Protein AF-A0A5Q4EA52-F1 (afdb_monomer)

Secondary structure (DSSP, 8-state):
---------------------------------------S-------HHHHHH--S-HHHHHHHHHHHT-SSHHHHHHHHS-GGGS-SS----PPPPPHHHHHHHHHHHHTTS--------TT-------HHHIIIIIT-HHHHS----SSGGGTHHHHHHHH-

Mean predicted aligned error: 14.37 Å

Foldseek 3Di:
DDDDDDDDDDDDDDDDDDDDDDDDDDDDDDDDDDDDDDDDDDPQPAAVVVVVVDDDDPVNQCVVCVVVVHPDPCRVCVVPPDPVPDDPDDDPDPGDDHPVVVVVVVVVVVVVDDDDQDPPDPPDDDDDDPVCCCVPAVVDCVHPVDDDPPPCVVPVVVVVVVVD

Radius of gyration: 31.53 Å; Cα contacts (8 Å, |Δi|>4): 37; chains: 1; bounding box: 82×82×54 Å

Nearest PDB structures (foldseek):
  1wyv-assembly2_E  TM=8.728E-01  e=4.530E-05  Thermus thermophilus HB8

Solvent-accessible surface area (backbone atoms only — not comparable to full-atom values): 11688 Å² total; per-residue (Å²): 136,83,86,90,87,84,88,84,88,83,86,89,88,87,84,92,85,89,87,88,83,90,90,92,82,89,81,91,83,92,79,80,85,83,86,88,79,94,75,75,83,74,79,77,81,68,30,69,49,55,68,74,69,44,82,71,50,74,67,53,48,51,52,53,30,55,76,72,73,36,94,43,70,68,52,49,48,60,75,69,51,65,76,92,78,52,78,94,61,80,83,96,65,79,82,70,58,40,68,68,57,47,52,52,52,51,50,63,56,56,67,71,61,81,90,70,93,73,81,84,52,92,91,57,76,87,76,84,78,55,66,71,51,47,57,67,40,75,70,24,64,95,61,70,72,69,72,82,68,84,55,55,91,88,28,49,73,62,53,52,64,73,71,108

Structure (mmCIF, N/CA/C/O backbone):
data_AF-A0A5Q4EA52-F1
#
_entry.id   AF-A0A5Q4EA52-F1
#
loop_
_atom_site.group_PDB
_atom_site.id
_atom_site.type_symbol
_atom_site.label_atom_id
_atom_site.label_alt_id
_atom_site.label_comp_id
_atom_site.label_asym_id
_atom_site.label_entity_id
_atom_site.label_seq_id
_atom_site.pdbx_PDB_ins_code
_atom_site.Cartn_x
_atom_site.Cartn_y
_atom_site.Cartn_z
_atom_site.occupancy
_atom_site.B_iso_or_equiv
_atom_site.auth_seq_id
_atom_site.auth_comp_id
_atom_site.auth_asym_id
_atom_site.auth_atom_id
_atom_site.pdbx_PDB_model_num
ATOM 1 N N . MET A 1 1 ? 57.477 19.652 1.630 1.00 38.38 1 MET A N 1
ATOM 2 C CA . MET A 1 1 ? 58.087 20.042 0.342 1.00 38.38 1 MET A CA 1
ATOM 3 C C . MET A 1 1 ? 56.947 20.558 -0.533 1.00 38.38 1 MET A C 1
ATOM 5 O O . MET A 1 1 ? 56.176 19.756 -1.025 1.00 38.38 1 MET A O 1
ATOM 9 N N . THR A 1 2 ? 56.559 21.820 -0.324 1.00 34.38 2 THR A N 1
ATOM 10 C CA . THR A 1 2 ? 56.837 22.952 -1.242 1.00 34.38 2 THR A CA 1
ATOM 11 C C . THR A 1 2 ? 55.755 22.992 -2.342 1.00 34.38 2 THR A C 1
ATOM 13 O O . THR A 1 2 ? 55.831 22.184 -3.251 1.00 34.38 2 THR A O 1
ATOM 16 N N . GLN A 1 3 ? 54.612 23.678 -2.177 1.00 40.62 3 GLN A N 1
ATOM 17 C CA . GLN A 1 3 ? 54.348 25.138 -2.117 1.00 40.62 3 GLN A CA 1
ATOM 18 C C . GLN A 1 3 ? 53.912 25.721 -3.489 1.00 40.62 3 GLN A C 1
ATOM 20 O O . GLN A 1 3 ? 54.451 25.299 -4.507 1.00 40.62 3 GLN A O 1
ATOM 25 N N . LEU A 1 4 ? 53.049 26.761 -3.422 1.00 33.56 4 LEU A N 1
ATOM 26 C CA . LEU A 1 4 ? 52.839 27.890 -4.370 1.00 33.56 4 LEU A CA 1
ATOM 27 C C . LEU A 1 4 ? 51.801 27.679 -5.501 1.00 33.56 4 LEU A C 1
ATOM 29 O O . LEU A 1 4 ? 51.901 26.701 -6.226 1.00 33.56 4 LEU A O 1
ATOM 33 N N . PHE A 1 5 ? 50.786 28.525 -5.769 1.00 37.38 5 PHE A N 1
ATOM 34 C CA . PHE A 1 5 ? 50.496 29.975 -5.570 1.00 37.38 5 PHE A CA 1
ATOM 35 C C . PHE A 1 5 ? 49.018 30.251 -6.042 1.00 37.38 5 PHE A C 1
ATOM 37 O O . PHE A 1 5 ? 48.452 29.347 -6.658 1.00 37.38 5 PHE A O 1
ATOM 44 N N . PRO A 1 6 ? 48.436 31.480 -6.028 1.00 44.31 6 PRO A N 1
ATOM 45 C CA . PRO A 1 6 ? 48.260 32.497 -4.973 1.00 44.31 6 PRO A CA 1
ATOM 46 C C . PRO A 1 6 ? 46.802 33.038 -4.855 1.00 44.31 6 PRO A C 1
ATOM 48 O O . PRO A 1 6 ? 45.959 32.839 -5.727 1.00 44.31 6 PRO A O 1
ATOM 51 N N . GLU A 1 7 ? 46.542 33.822 -3.803 1.00 33.59 7 GLU A N 1
ATOM 52 C CA . GLU A 1 7 ? 45.455 34.811 -3.745 1.00 33.59 7 GLU A CA 1
ATOM 53 C C . GLU A 1 7 ? 45.818 36.108 -4.494 1.00 33.59 7 GLU A C 1
ATOM 55 O O . GLU A 1 7 ? 46.970 36.540 -4.459 1.00 33.59 7 GLU A O 1
ATOM 60 N N . THR A 1 8 ? 44.821 36.803 -5.054 1.00 32.69 8 THR A N 1
ATOM 61 C CA . THR A 1 8 ? 44.874 38.262 -5.258 1.00 32.69 8 THR A CA 1
ATOM 62 C C . THR A 1 8 ? 43.561 38.906 -4.830 1.00 32.69 8 THR A C 1
ATOM 64 O O . THR A 1 8 ? 42.531 38.738 -5.480 1.00 32.69 8 THR A O 1
ATOM 67 N N . SER A 1 9 ? 43.640 39.674 -3.744 1.00 28.45 9 SER A N 1
ATOM 68 C CA . SER A 1 9 ? 42.676 40.702 -3.356 1.00 28.45 9 SER A CA 1
ATOM 69 C C . SER A 1 9 ? 43.019 42.019 -4.058 1.00 28.45 9 SER A C 1
ATOM 71 O O . SER A 1 9 ? 44.191 42.389 -4.143 1.00 28.45 9 SER A O 1
ATOM 73 N N . THR A 1 10 ? 42.018 42.768 -4.523 1.00 30.00 10 THR A N 1
ATOM 74 C CA . THR A 1 10 ? 42.123 44.231 -4.654 1.00 30.00 10 THR A CA 1
ATOM 75 C C . THR A 1 10 ? 40.742 44.862 -4.503 1.00 30.00 10 THR A C 1
ATOM 77 O O . THR A 1 10 ? 39.770 44.444 -5.128 1.00 30.00 10 THR A O 1
ATOM 80 N N . GLU A 1 11 ? 40.682 45.829 -3.594 1.00 28.08 11 GLU A N 1
ATOM 81 C CA . GLU A 1 11 ? 39.517 46.562 -3.110 1.00 28.08 11 GLU A CA 1
ATOM 82 C C . GLU A 1 11 ? 39.008 47.650 -4.079 1.00 28.08 11 GLU A C 1
ATOM 84 O O . GLU A 1 11 ? 39.722 48.106 -4.968 1.00 28.08 11 GLU A O 1
ATOM 89 N N . THR A 1 12 ? 37.831 48.184 -3.719 1.00 27.47 12 THR A N 1
ATOM 90 C CA . THR A 1 12 ? 37.394 49.592 -3.861 1.00 27.47 12 THR A CA 1
ATOM 91 C C . THR A 1 12 ? 36.454 49.928 -5.023 1.00 27.47 12 THR A C 1
ATOM 93 O O . THR A 1 12 ? 36.882 50.180 -6.141 1.00 27.47 12 THR A O 1
ATOM 96 N N . SER A 1 13 ? 35.163 50.102 -4.700 1.00 27.69 13 SER A N 1
ATOM 97 C CA . SER A 1 13 ? 34.483 51.407 -4.832 1.00 27.69 13 SER A CA 1
ATOM 98 C C . SER A 1 13 ? 33.088 51.375 -4.182 1.00 27.69 13 SER A C 1
ATOM 100 O O . SER A 1 13 ? 32.183 50.686 -4.649 1.00 27.69 13 SER A O 1
ATOM 102 N N . GLN A 1 14 ? 32.924 52.131 -3.092 1.00 29.38 14 GLN A N 1
ATOM 103 C CA . GLN A 1 14 ? 31.643 52.476 -2.466 1.00 29.38 14 GLN A CA 1
ATOM 104 C C . GLN A 1 14 ? 31.234 53.912 -2.852 1.00 29.38 14 GLN A C 1
ATOM 106 O O . GLN A 1 14 ? 32.061 54.822 -2.837 1.00 29.38 14 GLN A O 1
ATOM 111 N N . ARG A 1 15 ? 29.932 54.129 -3.077 1.00 27.03 15 ARG A N 1
ATOM 112 C CA . ARG A 1 15 ? 29.165 55.369 -2.804 1.00 27.03 15 ARG A CA 1
ATOM 113 C C . ARG A 1 15 ? 27.746 54.906 -2.430 1.00 27.03 15 ARG A C 1
ATOM 115 O O . ARG A 1 15 ? 27.099 54.284 -3.259 1.00 27.03 15 ARG A O 1
ATOM 122 N N . ALA A 1 16 ? 27.328 54.891 -1.163 1.0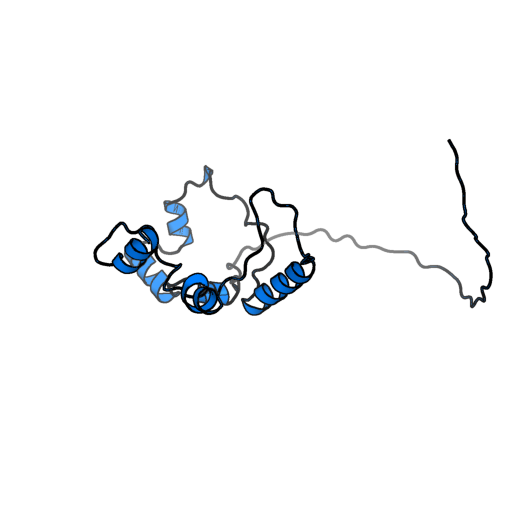0 28.47 16 ALA A N 1
ATOM 123 C CA . ALA A 1 16 ? 26.940 55.994 -0.272 1.00 28.47 16 ALA A CA 1
ATOM 124 C C . ALA A 1 16 ? 25.596 56.661 -0.637 1.00 28.47 16 ALA A C 1
ATOM 126 O O . ALA A 1 16 ? 25.539 57.492 -1.539 1.00 28.47 16 ALA A O 1
ATOM 127 N N . SER A 1 17 ? 24.555 56.367 0.154 1.00 27.83 17 SER A N 1
ATOM 128 C CA . SER A 1 17 ? 23.514 57.330 0.538 1.00 27.83 17 SER A CA 1
ATOM 129 C C . SER A 1 17 ? 22.935 56.972 1.915 1.00 27.83 17 SER A C 1
ATOM 131 O O . SER A 1 17 ? 22.433 55.873 2.135 1.00 27.83 17 SER A O 1
ATOM 133 N N . THR A 1 18 ? 23.093 57.940 2.809 1.00 27.28 18 THR A N 1
ATOM 134 C CA . THR A 1 18 ? 22.788 58.090 4.239 1.00 27.28 18 THR A CA 1
ATOM 135 C C . THR A 1 18 ? 21.291 58.063 4.595 1.00 27.28 18 THR A C 1
ATOM 137 O O . THR A 1 18 ? 20.481 58.336 3.716 1.00 27.28 18 THR A O 1
ATOM 140 N N . VAL A 1 19 ? 20.975 57.806 5.882 1.00 30.62 19 VAL A N 1
ATOM 141 C CA . VAL A 1 19 ? 19.982 58.442 6.815 1.00 30.62 19 VAL A CA 1
ATOM 142 C C . VAL A 1 19 ? 19.570 57.357 7.838 1.00 30.62 19 VAL A C 1
ATOM 144 O O . VAL A 1 19 ? 18.945 56.379 7.452 1.00 30.62 19 VAL A O 1
ATOM 147 N N . ASP A 1 20 ? 20.140 57.254 9.042 1.00 25.75 20 ASP A N 1
ATOM 148 C CA . ASP A 1 20 ? 20.081 58.066 10.283 1.00 25.75 20 ASP A CA 1
ATOM 149 C C . ASP A 1 20 ? 18.882 57.793 11.236 1.00 25.75 20 ASP A C 1
ATOM 151 O O . ASP A 1 20 ? 17.732 57.714 10.819 1.00 25.75 20 ASP A O 1
ATOM 155 N N . SER A 1 21 ? 19.264 57.657 12.517 1.00 25.00 21 SER A N 1
ATOM 156 C CA . SER A 1 21 ? 18.598 57.925 13.810 1.00 25.00 21 SER A CA 1
ATOM 157 C C . SER A 1 21 ? 17.299 57.225 14.284 1.00 25.00 21 SER A C 1
ATOM 159 O O . SER A 1 21 ? 16.175 57.617 14.010 1.00 25.00 21 SER A O 1
ATOM 161 N N . SER A 1 22 ? 17.504 56.241 15.175 1.00 23.55 22 SER A N 1
ATOM 162 C CA . SER A 1 22 ? 17.110 56.194 16.608 1.00 23.55 22 SER A CA 1
ATOM 163 C C . SER A 1 22 ? 15.735 56.679 17.135 1.00 23.55 22 SER A C 1
ATOM 165 O O . SER A 1 22 ? 15.394 57.852 17.020 1.00 23.55 22 SER A O 1
ATOM 167 N N . THR A 1 23 ? 15.185 55.832 18.033 1.00 24.47 23 THR A N 1
ATOM 168 C CA . THR A 1 23 ? 14.421 56.110 19.289 1.00 24.47 23 THR A CA 1
ATOM 169 C C . THR A 1 23 ? 12.895 55.927 19.240 1.00 24.47 23 THR A C 1
ATOM 171 O O . THR A 1 23 ? 12.214 56.738 18.636 1.00 24.47 23 THR A O 1
ATOM 174 N N . ASP A 1 24 ? 12.352 54.930 19.964 1.00 26.58 24 ASP A N 1
ATOM 175 C CA . ASP A 1 24 ? 11.461 55.169 21.121 1.00 26.58 24 ASP A CA 1
ATOM 176 C C . ASP A 1 24 ? 11.278 53.907 21.999 1.00 26.58 24 ASP A C 1
ATOM 178 O O . ASP A 1 24 ? 11.435 52.770 21.552 1.00 26.58 24 ASP A O 1
ATOM 182 N N . LYS A 1 25 ? 11.009 54.137 23.283 1.00 27.05 25 LYS A N 1
ATOM 183 C CA . LYS A 1 25 ? 11.001 53.226 24.435 1.00 27.05 25 LYS A CA 1
ATOM 184 C C . LYS A 1 25 ? 9.592 53.236 25.056 1.00 27.05 25 LYS A C 1
ATOM 186 O O . LYS A 1 25 ? 8.946 54.275 25.039 1.00 27.05 25 LYS A O 1
ATOM 191 N N . SER A 1 26 ? 9.234 52.174 25.796 1.00 24.48 26 SER A N 1
ATOM 192 C CA . SER A 1 26 ? 8.090 52.088 26.753 1.00 24.48 26 SER A CA 1
ATOM 193 C C . SER A 1 26 ? 6.746 51.684 26.095 1.00 24.48 26 SER A C 1
ATOM 195 O O . SER A 1 26 ? 6.475 52.083 24.979 1.00 24.48 26 SER A O 1
ATOM 197 N N . THR A 1 27 ? 5.823 50.888 26.656 1.00 25.16 27 THR A N 1
ATOM 198 C CA . THR A 1 27 ? 5.555 50.434 28.034 1.00 25.16 27 THR A CA 1
ATOM 199 C C . THR A 1 27 ? 4.474 49.328 28.000 1.00 25.16 27 THR A C 1
ATOM 201 O O . THR A 1 27 ? 3.556 49.411 27.197 1.00 25.16 27 THR A O 1
ATOM 204 N N . ASP A 1 28 ? 4.596 48.352 28.908 1.00 24.05 28 ASP A N 1
ATOM 205 C CA . ASP A 1 28 ? 3.548 47.703 29.729 1.00 24.05 28 ASP A CA 1
ATOM 206 C C . ASP A 1 28 ? 2.252 47.127 29.098 1.00 24.05 28 ASP A C 1
ATOM 208 O O . ASP A 1 28 ? 1.369 47.872 28.686 1.00 24.05 28 ASP A O 1
ATOM 212 N N . LYS A 1 29 ? 2.061 45.795 29.188 1.00 27.81 29 LYS A N 1
ATOM 213 C CA . LYS A 1 29 ? 1.057 45.210 30.107 1.00 27.81 29 LYS A CA 1
ATOM 214 C C . LYS A 1 29 ? 1.139 43.687 30.208 1.00 27.81 29 LYS A C 1
ATOM 216 O O . LYS A 1 29 ? 0.893 42.951 29.256 1.00 27.81 29 LYS A O 1
ATOM 221 N N . SER A 1 30 ? 1.407 43.227 31.420 1.00 28.28 30 SER A N 1
ATOM 222 C CA . SER A 1 30 ? 1.086 41.891 31.906 1.00 28.28 30 SER A CA 1
ATOM 223 C C . SER A 1 30 ? -0.434 41.702 31.996 1.00 28.28 30 SER A C 1
ATOM 225 O O . SER A 1 30 ? -1.119 42.503 32.628 1.00 28.28 30 SER A O 1
ATOM 227 N N . ILE A 1 31 ? -0.967 40.614 31.429 1.00 29.95 31 ILE A N 1
ATOM 228 C CA . ILE A 1 31 ? -2.222 40.008 31.899 1.00 29.95 31 ILE A CA 1
ATOM 229 C C . ILE A 1 31 ? -2.045 38.488 31.894 1.00 29.95 31 ILE A C 1
ATOM 231 O O . ILE A 1 31 ? -1.900 37.851 30.854 1.00 29.95 31 ILE A O 1
ATOM 235 N N . SER A 1 32 ? -2.020 37.941 33.106 1.00 26.14 32 SER A N 1
ATOM 236 C CA . SER A 1 32 ? -2.062 36.516 33.414 1.00 26.14 32 SER A CA 1
ATOM 237 C C . SER A 1 32 ? -3.466 35.950 33.151 1.00 26.14 32 SER A C 1
ATOM 239 O O . SER A 1 32 ? -4.457 36.669 33.276 1.00 26.14 32 SER A O 1
ATOM 241 N N . ALA A 1 33 ? -3.536 34.661 32.809 1.00 36.84 33 ALA A N 1
ATOM 242 C CA . ALA A 1 33 ? -4.759 33.883 32.575 1.00 36.84 33 ALA A CA 1
ATOM 243 C C . ALA A 1 33 ? -5.727 33.894 33.783 1.00 36.84 33 ALA A C 1
ATOM 245 O O . ALA A 1 33 ? -5.304 34.202 34.902 1.00 36.84 33 ALA A O 1
ATOM 246 N N . PRO A 1 34 ? -7.005 33.489 33.610 1.00 37.69 34 PRO A N 1
ATOM 247 C CA . PRO A 1 34 ? -7.314 32.087 33.941 1.00 37.69 34 PRO A CA 1
ATOM 248 C C . PRO A 1 34 ? -8.501 31.439 33.181 1.00 37.69 34 PRO A C 1
ATOM 250 O O . PRO A 1 34 ? -9.509 32.072 32.902 1.00 37.69 34 PRO A O 1
ATOM 253 N N . GLY A 1 35 ? -8.420 30.114 33.002 1.00 26.83 35 GLY A N 1
ATOM 254 C CA . GLY A 1 35 ? -9.478 29.191 33.444 1.00 26.83 35 GLY A CA 1
ATOM 255 C C . GLY A 1 35 ? -10.707 28.902 32.560 1.00 26.83 35 GLY A C 1
ATOM 256 O O . GLY A 1 35 ? -11.604 29.720 32.427 1.00 26.83 35 GLY A O 1
ATOM 257 N N . ALA A 1 36 ? -10.812 27.614 32.198 1.00 30.34 36 ALA A N 1
ATOM 258 C CA . ALA A 1 36 ? -12.029 26.802 32.035 1.00 30.34 36 ALA A CA 1
ATOM 259 C C . ALA A 1 36 ? -12.923 27.002 30.792 1.00 30.34 36 ALA A C 1
ATOM 261 O O . ALA A 1 36 ? -13.717 27.934 30.711 1.00 30.34 36 ALA A O 1
ATOM 262 N N . LYS A 1 37 ? -12.956 25.974 29.931 1.00 28.83 37 LYS A N 1
ATOM 263 C CA . LYS A 1 37 ? -14.049 24.976 29.865 1.00 28.83 37 LYS A CA 1
ATOM 264 C C . LYS A 1 37 ? -13.745 23.953 28.766 1.00 28.83 37 LYS A C 1
ATOM 266 O O . LYS A 1 37 ? -13.602 24.312 27.606 1.00 28.83 37 LYS A O 1
ATOM 271 N N . GLY A 1 38 ? -13.652 22.679 29.145 1.00 40.25 38 GLY A N 1
ATOM 272 C CA . GLY A 1 38 ? -13.753 21.591 28.180 1.00 40.25 38 GLY A CA 1
ATOM 273 C C . GLY A 1 38 ? -15.184 21.513 27.667 1.00 40.25 38 GLY A C 1
ATOM 274 O O . GLY A 1 38 ? -16.104 21.530 28.478 1.00 40.25 38 GLY A O 1
ATOM 275 N N . THR A 1 39 ? -15.355 21.434 26.350 1.00 27.75 39 THR A N 1
ATOM 276 C CA . THR A 1 39 ? -16.581 20.964 25.696 1.00 27.75 39 THR A CA 1
ATOM 277 C C . THR A 1 39 ? -16.317 20.758 24.210 1.00 27.75 39 THR A C 1
ATOM 279 O O . THR A 1 39 ? -15.750 21.638 23.575 1.00 27.75 39 THR A O 1
ATOM 282 N N . ALA A 1 40 ? -16.822 19.625 23.713 1.00 29.92 40 ALA A N 1
ATOM 283 C CA . ALA A 1 40 ? -16.860 19.158 22.330 1.00 29.92 40 ALA A CA 1
ATOM 284 C C . ALA A 1 40 ? -15.485 18.891 21.705 1.00 29.92 40 ALA A C 1
ATOM 286 O O . ALA A 1 40 ? -14.708 19.803 21.457 1.00 29.92 40 ALA A O 1
ATOM 287 N N . ALA A 1 41 ? -15.214 17.608 21.444 1.00 37.62 41 ALA A N 1
ATOM 288 C CA . ALA A 1 41 ? -14.150 17.174 20.556 1.00 37.62 41 ALA A CA 1
ATOM 289 C C . ALA A 1 41 ? -14.171 18.053 19.299 1.00 37.62 41 ALA A C 1
ATOM 291 O O . ALA A 1 41 ? -15.152 18.031 18.551 1.00 37.62 41 ALA A O 1
ATOM 292 N N . GLU A 1 42 ? -13.128 18.866 19.110 1.00 32.16 42 GLU A N 1
ATOM 293 C CA . GLU A 1 42 ? -12.868 19.513 17.830 1.00 32.16 42 GLU A CA 1
ATOM 294 C C . GLU A 1 42 ? -12.946 18.414 16.781 1.00 32.16 42 GLU A C 1
ATOM 296 O O . GLU A 1 42 ? -12.233 17.412 16.871 1.00 32.16 42 GLU A O 1
ATOM 301 N N . ALA A 1 43 ? -13.879 18.558 15.840 1.00 41.59 43 ALA A N 1
ATOM 302 C CA . ALA A 1 43 ? -13.971 17.670 14.702 1.00 41.59 43 ALA A CA 1
ATOM 303 C C . ALA A 1 43 ? -12.636 17.776 13.964 1.00 41.59 43 ALA A C 1
ATOM 305 O O . ALA A 1 43 ? -12.419 18.720 13.208 1.00 41.59 43 ALA A O 1
ATOM 306 N N . GLN A 1 44 ? -11.717 16.854 14.252 1.00 51.19 44 GLN A N 1
ATOM 307 C CA . GLN A 1 44 ? -10.454 16.742 13.546 1.00 51.19 44 GLN A CA 1
ATOM 308 C C . GLN A 1 44 ? -10.808 16.538 12.07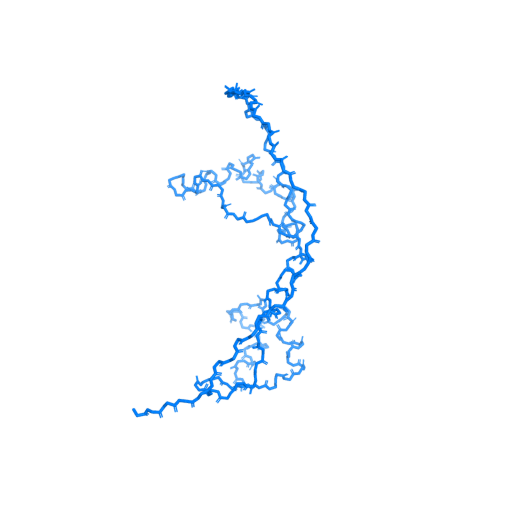9 1.00 51.19 44 GLN A C 1
ATOM 310 O O . GLN A 1 44 ? -11.293 15.479 11.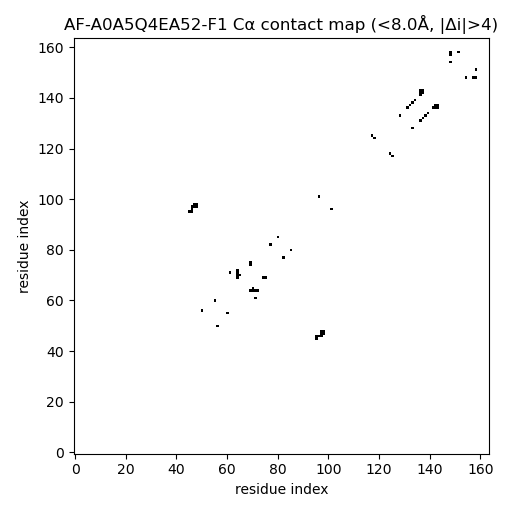677 1.00 51.19 44 GLN A O 1
ATOM 315 N N . SER A 1 45 ? -10.647 17.596 11.288 1.00 61.25 45 SER A N 1
ATOM 316 C CA . SER A 1 45 ? -10.812 17.535 9.847 1.00 61.25 45 SER A CA 1
ATOM 317 C C . SER A 1 45 ? -9.621 16.765 9.303 1.00 61.25 45 SER A C 1
ATOM 319 O O . SER A 1 45 ? -8.553 17.319 9.059 1.00 61.25 45 SER A O 1
ATOM 321 N N . PHE A 1 46 ? -9.783 15.452 9.199 1.00 68.56 46 PHE A N 1
ATOM 322 C CA . PHE A 1 46 ? -8.772 14.595 8.611 1.00 68.56 46 PHE A CA 1
ATOM 323 C C . PHE A 1 46 ? -8.593 14.926 7.129 1.00 68.56 46 PHE A C 1
ATOM 325 O O . PHE A 1 46 ? -9.548 15.283 6.435 1.00 68.56 46 PHE A O 1
ATOM 332 N N . SER A 1 47 ? -7.365 14.748 6.636 1.00 81.31 47 SER A N 1
ATOM 333 C CA . SER A 1 47 ? -7.085 14.778 5.201 1.00 81.31 47 SER A CA 1
ATOM 334 C C . SER A 1 47 ? -8.068 13.865 4.449 1.00 81.31 47 SER A C 1
ATOM 336 O O . SER A 1 47 ? -8.350 12.759 4.930 1.00 81.31 47 SER A O 1
ATOM 338 N N . PRO A 1 48 ? -8.550 14.257 3.252 1.00 84.44 48 PRO A N 1
ATOM 339 C CA . PRO A 1 48 ? -9.422 13.424 2.420 1.00 84.44 48 PRO A CA 1
ATOM 340 C C . PRO A 1 48 ? -8.877 12.011 2.155 1.00 84.44 48 PRO A C 1
ATOM 342 O O . PRO A 1 48 ? -9.652 11.091 1.893 1.00 84.44 48 PRO A O 1
ATOM 345 N N . PHE A 1 49 ? -7.557 11.815 2.269 1.00 92.12 49 PHE A N 1
ATOM 346 C CA . PHE A 1 49 ? 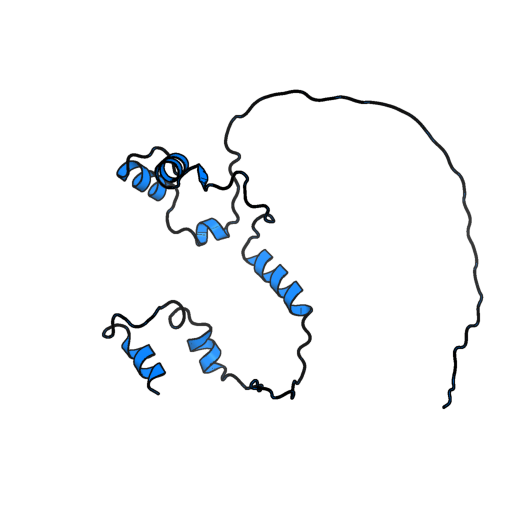-6.921 10.500 2.189 1.00 92.12 49 PHE A CA 1
ATOM 347 C C . PHE A 1 49 ? -7.460 9.515 3.237 1.00 92.12 49 PHE A C 1
ATOM 349 O O . PHE A 1 49 ? -7.678 8.347 2.922 1.00 92.12 49 PHE A O 1
ATOM 356 N N . VAL A 1 50 ? -7.732 9.971 4.466 1.00 92.81 50 VAL A N 1
ATOM 357 C CA . VAL A 1 50 ? -8.222 9.106 5.555 1.00 92.81 50 VAL A CA 1
ATOM 358 C C . VAL A 1 50 ? -9.555 8.464 5.178 1.00 92.81 50 VAL A C 1
ATOM 360 O O . VAL A 1 50 ? -9.731 7.267 5.381 1.00 92.81 50 VAL A O 1
ATOM 363 N N . ALA A 1 51 ? -10.450 9.220 4.540 1.00 89.81 51 ALA A N 1
ATOM 364 C CA . ALA A 1 51 ? -11.737 8.709 4.072 1.00 89.81 51 ALA A CA 1
ATOM 365 C C . ALA A 1 51 ? -11.613 7.710 2.905 1.00 89.81 51 ALA A C 1
ATOM 367 O O . ALA A 1 51 ? -12.509 6.898 2.705 1.00 89.81 51 ALA A O 1
ATOM 368 N N . ARG A 1 52 ? -10.523 7.754 2.124 1.00 92.19 52 ARG A N 1
ATOM 369 C CA . ARG A 1 52 ? -10.244 6.771 1.057 1.00 92.19 52 ARG A CA 1
ATOM 370 C C . ARG A 1 52 ? -9.513 5.535 1.568 1.00 92.19 52 ARG A C 1
ATOM 372 O O . ARG A 1 52 ? -9.611 4.475 0.956 1.00 92.19 52 ARG A O 1
ATOM 379 N N . HIS A 1 53 ? -8.750 5.690 2.645 1.00 94.88 53 HIS A N 1
ATOM 380 C CA . HIS A 1 53 ? -7.973 4.620 3.252 1.00 94.88 53 HIS A CA 1
ATOM 381 C C . HIS A 1 53 ? -8.811 3.760 4.208 1.00 94.88 53 HIS A C 1
ATOM 383 O O . HIS A 1 53 ? -8.680 2.537 4.209 1.00 94.88 53 HIS A O 1
ATOM 389 N N . LEU A 1 54 ? -9.675 4.383 5.013 1.00 94.44 54 LEU A N 1
ATOM 390 C CA . LEU A 1 54 ? -10.583 3.677 5.912 1.00 94.44 54 LEU A CA 1
ATOM 391 C C . LEU A 1 54 ? -11.810 3.191 5.137 1.00 94.44 54 LEU A C 1
ATOM 393 O O . LEU A 1 54 ? -12.548 3.986 4.570 1.00 94.44 54 LEU A O 1
ATOM 397 N N . GLY A 1 55 ? -12.028 1.875 5.131 1.00 93.69 55 GLY A N 1
ATOM 398 C CA . GLY A 1 55 ? -13.174 1.260 4.457 1.00 93.69 55 GLY A CA 1
ATOM 399 C C . GLY A 1 55 ? -14.532 1.579 5.103 1.00 93.69 55 GLY A C 1
ATOM 400 O O . GLY A 1 55 ? -15.449 1.956 4.377 1.00 93.69 55 GLY A O 1
ATOM 401 N N . PRO A 1 56 ? -14.697 1.427 6.433 1.00 95.31 56 PRO A N 1
ATOM 402 C CA . PRO A 1 56 ? -15.977 1.685 7.091 1.00 95.31 56 PRO A CA 1
ATOM 403 C C . PRO A 1 56 ? -16.350 3.168 7.106 1.00 95.31 56 PRO A C 1
ATOM 405 O O . PRO A 1 56 ? -15.579 4.008 7.579 1.00 95.31 56 PRO A O 1
ATOM 408 N N . ALA A 1 57 ? -17.571 3.484 6.675 1.00 92.56 57 ALA A N 1
ATOM 409 C CA . ALA A 1 57 ? -18.137 4.814 6.844 1.00 92.56 57 ALA A CA 1
ATOM 410 C C . ALA A 1 57 ? -18.637 5.030 8.286 1.00 92.56 57 ALA A C 1
ATOM 412 O O . ALA A 1 57 ? -18.677 4.116 9.117 1.00 92.56 57 ALA A O 1
ATOM 413 N N . ALA A 1 58 ? -19.080 6.252 8.592 1.00 92.50 58 ALA A N 1
ATOM 414 C CA . ALA A 1 58 ? -19.626 6.587 9.910 1.00 92.50 58 ALA A CA 1
ATOM 415 C C . ALA A 1 58 ? -20.841 5.715 10.288 1.00 92.50 58 ALA A C 1
ATOM 417 O O . ALA A 1 58 ? -20.952 5.273 11.430 1.00 92.50 58 ALA A O 1
ATOM 418 N N . ALA A 1 59 ? -21.722 5.420 9.324 1.00 95.38 59 ALA A N 1
ATOM 419 C CA . ALA A 1 59 ? -22.885 4.558 9.539 1.00 95.38 59 ALA A CA 1
ATOM 420 C C . ALA A 1 59 ? -22.484 3.099 9.817 1.00 95.38 59 ALA A C 1
ATOM 422 O O . ALA A 1 59 ? -23.014 2.492 10.747 1.00 95.38 59 ALA A O 1
ATOM 423 N N . ASP A 1 60 ? -21.509 2.564 9.074 1.00 97.00 60 ASP A N 1
ATOM 424 C CA . ASP A 1 60 ? -20.986 1.210 9.295 1.00 97.00 60 ASP A CA 1
ATOM 425 C C . ASP A 1 60 ? -20.335 1.108 10.674 1.00 97.00 60 ASP A C 1
ATOM 427 O O . ASP A 1 60 ? -20.570 0.160 11.419 1.00 97.00 60 ASP A O 1
ATOM 431 N N . THR A 1 61 ? -19.556 2.127 11.046 1.00 96.50 61 THR A N 1
ATOM 432 C CA . THR A 1 61 ? -18.902 2.211 12.356 1.00 96.50 61 THR A CA 1
ATOM 433 C C . THR A 1 61 ? -19.931 2.207 13.484 1.00 96.50 61 THR A C 1
ATOM 435 O O . THR A 1 61 ? -19.787 1.442 14.435 1.00 96.50 61 THR A O 1
ATOM 438 N N . ALA A 1 62 ? -21.004 2.994 13.363 1.00 96.81 62 ALA A N 1
ATOM 439 C CA . ALA A 1 62 ? -22.090 3.011 14.342 1.00 96.81 62 ALA A CA 1
ATOM 440 C C . ALA A 1 62 ? -22.809 1.653 14.440 1.00 96.81 62 ALA A C 1
ATOM 442 O O . ALA A 1 62 ? -23.079 1.181 15.545 1.00 96.81 62 ALA A O 1
ATOM 443 N N . ALA A 1 63 ? -23.074 0.996 13.306 1.00 97.88 63 ALA A N 1
ATOM 444 C CA . ALA A 1 63 ? -23.699 -0.326 13.280 1.00 97.88 63 ALA A CA 1
ATOM 445 C C . ALA A 1 63 ? -22.811 -1.404 13.930 1.00 97.88 63 ALA A C 1
ATOM 447 O O . ALA A 1 63 ? -23.298 -2.209 14.725 1.00 97.88 63 ALA A O 1
ATOM 448 N N . MET A 1 64 ? -21.505 -1.394 13.643 1.00 97.94 64 MET A N 1
ATOM 449 C CA . MET A 1 64 ? -20.538 -2.313 14.253 1.00 97.94 64 MET A CA 1
ATOM 450 C C . MET A 1 64 ? -20.402 -2.082 15.763 1.00 97.94 64 MET A C 1
ATOM 452 O O . MET A 1 64 ? -20.392 -3.045 16.527 1.00 97.94 64 MET A O 1
ATOM 456 N N . LEU A 1 65 ? -20.349 -0.824 16.213 1.00 98.19 65 LEU A N 1
ATOM 457 C CA . LEU A 1 65 ? -20.302 -0.486 17.640 1.00 98.19 65 LEU A CA 1
ATOM 458 C C . LEU A 1 65 ? -21.558 -0.960 18.378 1.00 98.19 65 LEU A C 1
ATOM 460 O O . LEU A 1 65 ? -21.443 -1.576 19.437 1.00 98.19 65 LEU A O 1
ATOM 464 N N . ALA A 1 66 ? -22.739 -0.758 17.786 1.00 97.62 66 ALA A N 1
ATOM 465 C CA . ALA A 1 66 ? -23.997 -1.244 18.344 1.00 97.62 66 ALA A CA 1
ATOM 466 C C . ALA A 1 66 ? -24.026 -2.778 18.454 1.00 97.62 66 ALA A C 1
ATOM 468 O O . ALA A 1 66 ? -24.456 -3.306 19.478 1.00 97.62 66 ALA A O 1
ATOM 469 N N . ALA A 1 67 ? -23.518 -3.494 17.444 1.00 98.12 67 ALA A N 1
ATOM 470 C CA . ALA A 1 67 ? -23.411 -4.955 17.476 1.00 98.12 67 ALA A CA 1
ATOM 471 C C . ALA A 1 67 ? -22.464 -5.462 18.579 1.00 98.12 67 ALA A C 1
ATOM 473 O O . ALA A 1 67 ? -22.689 -6.532 19.141 1.00 98.12 67 ALA A O 1
ATOM 474 N N . LEU A 1 68 ? -21.424 -4.689 18.903 1.00 97.62 68 LEU A N 1
ATOM 475 C CA . LEU A 1 68 ? -20.473 -4.988 19.976 1.00 97.62 68 LEU A CA 1
ATOM 476 C C . LEU A 1 68 ? -20.918 -4.464 21.356 1.00 97.62 68 LEU A C 1
ATOM 478 O O . LEU A 1 68 ? -20.293 -4.802 22.357 1.00 97.62 68 LEU A O 1
ATOM 482 N N . GLY A 1 69 ? -21.983 -3.657 21.427 1.00 97.50 69 GLY A N 1
ATOM 483 C CA . GLY A 1 69 ? -22.495 -3.078 22.672 1.00 97.50 69 GLY A CA 1
ATOM 484 C C . GLY A 1 69 ? -21.712 -1.868 23.199 1.00 97.50 69 GLY A C 1
ATOM 485 O O . GLY A 1 69 ? -21.797 -1.573 24.391 1.00 97.50 69 GLY A O 1
ATOM 486 N N . TYR A 1 70 ? -20.965 -1.162 22.345 1.00 97.44 70 TYR A N 1
ATOM 487 C CA . TYR A 1 70 ? -20.226 0.054 22.713 1.00 97.44 70 TYR A CA 1
ATOM 488 C C . TYR A 1 70 ? -20.903 1.312 22.161 1.00 97.44 70 TYR A C 1
ATOM 490 O O . TYR A 1 70 ? -21.461 1.297 21.066 1.00 97.44 70 TYR A O 1
ATOM 498 N N . ALA A 1 71 ? -20.835 2.419 22.907 1.00 95.56 71 ALA A N 1
ATOM 499 C CA . ALA A 1 71 ? -21.421 3.694 22.489 1.00 95.56 71 ALA A CA 1
ATOM 500 C C . ALA A 1 71 ? -20.482 4.520 21.590 1.00 95.56 71 ALA A C 1
ATOM 502 O O . ALA A 1 71 ? -20.949 5.354 20.815 1.00 95.56 71 ALA A O 1
ATOM 503 N N . SER A 1 72 ? -19.168 4.286 21.668 1.00 96.62 72 SER A N 1
ATOM 504 C CA . SER A 1 72 ? -18.159 5.010 20.892 1.00 96.62 72 SER A CA 1
ATOM 505 C C . SER A 1 72 ? -16.901 4.173 20.627 1.00 96.62 72 SER A C 1
ATOM 507 O O . SER A 1 72 ? -16.655 3.152 21.275 1.00 96.62 72 SER A O 1
ATOM 509 N N . LEU A 1 73 ? -16.069 4.635 19.685 1.00 95.75 73 LEU A N 1
ATOM 510 C CA . LEU A 1 73 ? -14.731 4.073 19.471 1.00 95.75 73 LEU A CA 1
ATOM 511 C C . LEU A 1 73 ? -13.837 4.241 20.709 1.00 95.75 73 LEU A C 1
ATOM 513 O O . LEU A 1 73 ? -13.069 3.333 21.023 1.00 95.75 73 LEU A O 1
ATOM 517 N N . ASP A 1 74 ? -13.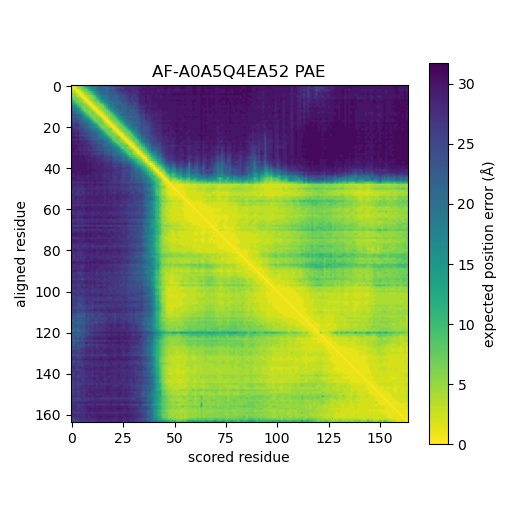969 5.353 21.436 1.00 95.12 74 ASP A N 1
ATOM 518 C CA . ASP A 1 74 ? -13.203 5.604 22.660 1.00 95.12 74 ASP A CA 1
ATOM 519 C C . ASP A 1 74 ? -13.542 4.593 23.761 1.00 95.12 74 ASP A C 1
ATOM 521 O O . ASP A 1 74 ? -12.638 4.135 24.469 1.00 95.12 74 ASP A O 1
ATOM 525 N N . ASP A 1 75 ? -14.811 4.184 23.874 1.00 96.31 75 ASP A N 1
ATOM 526 C CA . ASP A 1 75 ? -15.242 3.144 24.817 1.00 96.31 75 ASP A CA 1
ATOM 527 C C . ASP A 1 75 ? -14.653 1.776 24.449 1.00 96.31 75 ASP A C 1
ATOM 529 O O . ASP A 1 75 ? -14.132 1.066 25.316 1.00 96.31 75 ASP A O 1
ATOM 533 N N . LEU A 1 76 ? -14.668 1.424 23.158 1.00 97.25 76 LEU A N 1
ATOM 534 C CA . LEU A 1 76 ? -14.098 0.171 22.650 1.00 97.25 76 LEU A CA 1
ATOM 535 C C . LEU A 1 76 ? -12.580 0.105 22.879 1.00 97.25 76 LEU A C 1
ATOM 537 O O . LEU A 1 76 ? -12.064 -0.885 23.411 1.00 97.25 76 LEU A O 1
ATOM 541 N N . ILE A 1 77 ? -11.852 1.171 22.528 1.00 96.69 77 ILE A N 1
ATOM 542 C CA . ILE A 1 77 ? -10.414 1.294 22.817 1.00 96.69 77 ILE A CA 1
ATOM 543 C C . ILE A 1 77 ? -10.194 1.211 24.328 1.00 96.69 77 ILE A C 1
ATOM 545 O O . ILE A 1 77 ? -9.237 0.573 24.785 1.00 96.69 77 ILE A O 1
ATOM 549 N N . SER A 1 78 ? -11.104 1.810 25.104 1.00 95.25 78 SER A N 1
ATOM 550 C CA . SER A 1 78 ? -10.999 1.848 26.551 1.00 95.25 78 SER A CA 1
ATOM 551 C C . SER A 1 78 ? -11.098 0.489 27.225 1.00 95.25 78 SER A C 1
ATOM 553 O O . SER A 1 78 ? -10.351 0.235 28.173 1.00 95.25 78 SER A O 1
ATOM 555 N N . ALA A 1 79 ? -11.947 -0.383 26.693 1.00 96.75 79 ALA A N 1
ATOM 556 C CA . ALA A 1 79 ? -12.085 -1.762 27.138 1.00 96.75 79 ALA A CA 1
ATOM 557 C C . ALA A 1 79 ? -10.961 -2.691 26.632 1.00 96.75 79 ALA A C 1
ATOM 559 O O . ALA A 1 79 ? -10.692 -3.708 27.266 1.00 96.75 79 ALA A O 1
ATOM 560 N N . THR A 1 80 ? -10.298 -2.357 25.517 1.00 97.25 80 THR A N 1
ATOM 561 C CA . THR A 1 80 ? -9.361 -3.270 24.830 1.00 97.25 80 THR A CA 1
ATOM 562 C C . THR A 1 80 ? -7.898 -3.064 25.228 1.00 97.25 80 THR A C 1
ATOM 564 O O . THR A 1 80 ? -7.172 -4.029 25.466 1.00 97.25 80 THR A O 1
ATOM 567 N N . VAL A 1 81 ? -7.427 -1.814 25.287 1.00 96.56 81 VAL A N 1
ATOM 568 C CA . VAL A 1 81 ? -5.997 -1.510 25.480 1.00 96.56 81 VAL A CA 1
ATOM 569 C C . VAL A 1 81 ? -5.746 -1.075 26.924 1.00 96.56 81 VAL A C 1
ATOM 571 O O . VAL A 1 81 ? -6.294 -0.054 27.321 1.00 96.56 81 VAL A O 1
ATOM 574 N N . PRO A 1 82 ? -4.899 -1.734 27.731 1.00 96.00 82 PRO A N 1
ATOM 575 C CA . PRO A 1 82 ? -4.642 -1.300 29.106 1.00 96.00 82 PRO A CA 1
ATOM 576 C C . PRO A 1 82 ? -4.151 0.152 29.193 1.00 96.00 82 PRO A C 1
ATOM 578 O O . PRO A 1 82 ? -3.243 0.560 28.470 1.00 96.00 82 PRO A O 1
ATOM 581 N N . THR A 1 83 ? -4.723 0.944 30.104 1.00 94.50 83 THR A N 1
ATOM 582 C CA . THR A 1 83 ? -4.385 2.372 30.268 1.00 94.50 83 THR A CA 1
ATOM 583 C C . THR A 1 83 ? -2.918 2.606 30.624 1.00 94.50 83 THR A C 1
ATOM 585 O O . THR A 1 83 ? -2.363 3.638 30.256 1.00 94.50 83 THR A O 1
ATOM 588 N N . SER A 1 84 ? -2.267 1.640 31.280 1.00 96.25 84 SER A N 1
ATOM 589 C CA . SER A 1 84 ? -0.856 1.706 31.677 1.00 96.25 84 SER A CA 1
ATOM 590 C C . SER A 1 84 ? 0.121 1.820 30.504 1.00 96.25 84 SER A C 1
ATOM 592 O O . SER A 1 84 ? 1.216 2.348 30.693 1.00 96.25 84 SER A O 1
ATOM 594 N N . ILE A 1 85 ? -0.267 1.356 29.312 1.00 96.56 85 ILE A N 1
ATOM 595 C CA . ILE A 1 85 ? 0.575 1.368 28.106 1.00 96.56 85 ILE A CA 1
ATOM 596 C C . ILE A 1 85 ? 0.074 2.335 27.027 1.00 96.56 85 ILE A C 1
ATOM 598 O O . ILE A 1 85 ? 0.672 2.416 25.955 1.00 96.56 85 ILE A O 1
ATOM 602 N N . ARG A 1 86 ? -1.015 3.075 27.277 1.00 95.00 86 ARG A N 1
ATOM 603 C CA . ARG A 1 86 ? -1.521 4.060 26.313 1.00 95.00 86 ARG A CA 1
ATOM 604 C C . ARG A 1 86 ? -0.621 5.286 26.262 1.00 95.00 86 ARG A C 1
ATOM 606 O O . ARG A 1 86 ? -0.050 5.715 27.267 1.00 95.00 86 ARG A O 1
ATOM 613 N N . LEU A 1 87 ? -0.553 5.891 25.081 1.00 95.50 87 LEU A N 1
ATOM 614 C CA . LEU A 1 87 ? 0.082 7.189 24.912 1.00 95.50 87 LEU A CA 1
ATOM 615 C C . LEU A 1 87 ? -0.641 8.233 25.772 1.00 95.50 87 LEU A C 1
ATOM 617 O O . LEU A 1 87 ? -1.862 8.353 25.735 1.00 95.50 87 LEU A O 1
ATOM 621 N N . LYS A 1 88 ? 0.134 8.990 26.555 1.00 93.56 88 LYS A N 1
ATOM 622 C CA . LYS A 1 88 ? -0.383 10.055 27.434 1.00 93.56 88 LYS A CA 1
ATOM 623 C C . LYS A 1 88 ? -0.668 11.357 26.688 1.00 93.56 88 LYS A C 1
ATOM 625 O O . LYS A 1 88 ? -1.317 12.243 27.231 1.00 93.56 88 LYS A O 1
ATOM 630 N N . GLN A 1 89 ? -0.124 11.490 25.485 1.00 94.81 89 GLN A N 1
ATOM 631 C CA . GLN A 1 89 ? -0.263 12.649 24.618 1.00 94.81 89 GLN A CA 1
ATOM 632 C C . GLN A 1 89 ? -0.441 12.164 23.175 1.00 94.81 89 GLN A C 1
ATOM 634 O O . GLN A 1 89 ? 0.055 11.080 22.847 1.00 94.81 89 GLN A O 1
ATOM 639 N N . PRO A 1 90 ? -1.127 12.937 22.317 1.00 93.25 90 PRO A N 1
ATOM 640 C CA . PRO A 1 90 ? -1.194 12.653 20.889 1.00 93.25 90 PRO A CA 1
ATOM 641 C C . PRO A 1 90 ? 0.199 12.564 20.253 1.00 93.25 90 PRO A C 1
ATOM 643 O O . PRO A 1 90 ? 1.176 13.104 20.776 1.00 93.25 90 PRO A O 1
ATOM 646 N N . LEU A 1 91 ? 0.288 11.897 19.102 1.00 94.94 91 LEU A N 1
ATOM 647 C CA . LEU A 1 91 ? 1.524 11.862 18.325 1.00 94.94 91 LEU A CA 1
ATOM 648 C C . LEU A 1 91 ? 1.901 13.282 17.882 1.00 94.94 91 LEU A C 1
ATOM 650 O O . LEU A 1 91 ? 1.081 13.998 17.314 1.00 94.94 91 LEU A O 1
ATOM 654 N N . ASN A 1 92 ? 3.155 13.670 18.117 1.00 94.81 92 ASN A N 1
ATOM 655 C CA . ASN A 1 92 ? 3.698 14.941 17.644 1.00 94.81 92 ASN A CA 1
ATOM 656 C C . ASN A 1 92 ? 4.121 14.812 16.174 1.00 94.81 92 ASN A C 1
ATOM 658 O O . ASN A 1 92 ? 5.295 14.589 15.873 1.00 94.81 92 ASN A O 1
ATOM 662 N N . LEU A 1 93 ? 3.142 14.874 15.273 1.00 93.50 93 LEU A N 1
ATOM 663 C CA . LEU A 1 93 ? 3.331 14.789 13.827 1.00 93.50 93 LEU A CA 1
ATOM 664 C C . LEU A 1 93 ? 2.833 16.075 13.151 1.00 93.50 93 LEU A C 1
ATOM 666 O O . LEU A 1 93 ? 1.936 16.728 13.688 1.00 93.50 93 LEU A O 1
ATOM 670 N N . PRO A 1 94 ? 3.382 16.438 11.976 1.00 91.44 94 PRO A N 1
ATOM 671 C CA . PRO A 1 94 ? 2.801 17.483 11.143 1.00 91.44 94 PRO A CA 1
ATOM 672 C C . PRO A 1 94 ? 1.348 17.166 10.782 1.00 91.44 94 PRO A C 1
ATOM 674 O O . PRO A 1 94 ? 0.932 16.005 10.783 1.00 91.44 94 PRO A O 1
ATOM 677 N N . GLU A 1 95 ? 0.593 18.200 10.425 1.00 90.75 95 GLU A N 1
ATOM 678 C CA . GLU A 1 95 ? -0.761 18.028 9.911 1.00 90.75 95 GLU A CA 1
ATOM 679 C C . GLU A 1 95 ? -0.769 17.120 8.671 1.00 90.75 95 GLU A C 1
ATOM 681 O O . GLU A 1 95 ? 0.137 17.159 7.832 1.00 90.75 95 GLU A O 1
ATOM 686 N N . GLY A 1 96 ? -1.793 16.271 8.572 1.00 90.62 96 GLY A N 1
ATOM 687 C CA . GLY A 1 96 ? -1.939 15.349 7.455 1.00 90.62 96 GLY A CA 1
ATOM 688 C C . GLY A 1 96 ? -2.163 16.098 6.144 1.00 90.62 96 GLY A C 1
ATOM 689 O O . GLY A 1 96 ? -3.130 16.839 6.007 1.00 90.62 96 GLY A O 1
ATOM 690 N N . LEU A 1 97 ? -1.298 15.858 5.161 1.00 92.94 97 LEU A N 1
ATOM 691 C CA . LEU A 1 97 ? -1.451 16.402 3.813 1.00 92.94 97 LEU A CA 1
ATOM 692 C C . LEU A 1 97 ? -2.534 15.651 3.028 1.00 92.94 97 LEU A C 1
ATOM 694 O O . LEU A 1 97 ? -2.805 14.472 3.277 1.00 92.94 97 LEU A O 1
ATOM 698 N N . ASP A 1 98 ? -3.129 16.312 2.037 1.00 92.81 98 ASP A N 1
ATOM 699 C CA . ASP A 1 98 ? -3.868 15.611 0.985 1.00 92.81 98 ASP A CA 1
ATOM 700 C C . ASP A 1 98 ? -2.916 14.829 0.054 1.00 92.81 98 ASP A C 1
ATOM 702 O O . ASP A 1 98 ? -1.692 14.998 0.081 1.00 92.81 98 ASP A O 1
ATOM 706 N N . GLU A 1 99 ? -3.474 13.936 -0.768 1.00 94.00 99 GLU A N 1
ATOM 707 C CA . GLU A 1 99 ? -2.687 13.068 -1.656 1.00 94.00 99 GLU A CA 1
ATOM 708 C C . GLU A 1 99 ? -1.809 13.856 -2.642 1.00 94.00 99 GLU A C 1
ATOM 710 O O . GLU A 1 99 ? -0.658 13.487 -2.891 1.00 94.00 99 GLU A O 1
ATOM 715 N N . ALA A 1 100 ? -2.334 14.945 -3.210 1.00 95.06 100 ALA A N 1
ATOM 716 C CA . ALA A 1 100 ? -1.634 15.722 -4.226 1.00 95.06 100 ALA A CA 1
ATOM 717 C C . ALA A 1 100 ? -0.472 16.516 -3.612 1.00 95.06 100 ALA A C 1
ATOM 719 O O . ALA A 1 100 ? 0.635 16.524 -4.162 1.00 95.06 100 ALA A O 1
ATOM 720 N N . ALA A 1 101 ? -0.705 17.127 -2.451 1.00 94.88 101 ALA A N 1
ATOM 721 C CA . ALA A 1 101 ? 0.287 17.848 -1.672 1.00 94.88 101 ALA A CA 1
ATOM 722 C C . ALA A 1 101 ? 1.405 16.915 -1.187 1.00 94.88 101 ALA A C 1
ATOM 724 O O . ALA A 1 101 ? 2.581 17.259 -1.321 1.00 94.88 101 ALA A O 1
ATOM 725 N N . ALA A 1 102 ? 1.066 15.711 -0.711 1.00 95.75 102 ALA A N 1
ATOM 726 C CA . ALA A 1 102 ? 2.054 14.715 -0.299 1.00 95.75 102 ALA A CA 1
ATOM 727 C C . ALA A 1 102 ? 2.976 14.304 -1.463 1.00 95.75 102 ALA A C 1
ATOM 729 O O . ALA A 1 102 ? 4.201 14.287 -1.318 1.00 95.75 102 ALA A O 1
ATOM 730 N N . ILE A 1 103 ? 2.412 14.042 -2.650 1.00 97.62 103 ILE A N 1
ATOM 731 C CA . ILE A 1 103 ? 3.197 13.723 -3.854 1.00 97.62 103 ILE A CA 1
ATOM 732 C C . ILE A 1 103 ? 4.083 14.907 -4.265 1.00 97.62 103 ILE A C 1
ATOM 734 O O . ILE A 1 103 ? 5.245 14.706 -4.624 1.00 97.62 103 ILE A O 1
ATOM 738 N N . ALA A 1 104 ? 3.560 16.136 -4.233 1.00 97.94 104 ALA A N 1
ATOM 739 C CA . ALA A 1 104 ? 4.321 17.331 -4.593 1.00 97.94 104 ALA A CA 1
ATOM 740 C C . ALA A 1 104 ? 5.509 17.558 -3.645 1.00 97.94 104 ALA A C 1
ATOM 742 O O . ALA A 1 104 ? 6.632 17.783 -4.104 1.00 97.94 104 ALA A O 1
ATOM 743 N N . GLN A 1 105 ? 5.283 17.424 -2.336 1.00 97.44 105 GLN A N 1
ATOM 744 C CA . GLN A 1 105 ? 6.334 17.532 -1.329 1.00 97.44 105 GLN A CA 1
ATOM 745 C C . GLN A 1 105 ? 7.400 16.446 -1.519 1.00 97.44 105 GLN A C 1
ATOM 747 O O . GLN A 1 105 ? 8.596 16.748 -1.530 1.00 97.44 105 GLN A O 1
ATOM 752 N N . LEU A 1 106 ? 6.985 15.194 -1.739 1.00 98.12 106 LEU A N 1
ATOM 753 C CA . LEU A 1 106 ? 7.919 14.092 -1.955 1.00 98.12 106 LEU A CA 1
ATOM 754 C C . LEU A 1 106 ? 8.750 14.286 -3.232 1.00 98.12 106 LEU A C 1
ATOM 756 O O . LEU A 1 106 ? 9.948 14.011 -3.228 1.00 98.12 106 LEU A O 1
ATOM 760 N N . LYS A 1 107 ? 8.153 14.820 -4.306 1.00 98.31 107 LYS A N 1
ATOM 761 C CA . LYS A 1 107 ? 8.881 15.181 -5.535 1.00 98.31 107 LYS A CA 1
ATOM 762 C C . LYS A 1 107 ? 9.932 16.265 -5.291 1.00 98.31 107 LYS A C 1
ATOM 764 O O . LYS A 1 107 ? 11.038 16.143 -5.812 1.00 98.31 107 LYS A O 1
ATOM 769 N N . ALA A 1 108 ? 9.617 17.285 -4.491 1.00 98.38 108 ALA A N 1
ATOM 770 C CA . ALA A 1 108 ? 10.559 18.353 -4.144 1.00 98.38 108 ALA A CA 1
ATOM 771 C C . ALA A 1 108 ? 11.740 17.853 -3.288 1.00 98.38 108 ALA A C 1
ATOM 773 O O . ALA A 1 108 ? 12.865 18.339 -3.413 1.00 98.38 108 ALA A O 1
ATOM 774 N N . LEU A 1 109 ? 11.508 16.858 -2.429 1.00 98.31 109 LEU A N 1
ATOM 775 C CA . LEU A 1 109 ? 12.585 16.178 -1.707 1.00 98.31 109 LEU A CA 1
ATOM 776 C C . LEU A 1 109 ? 13.421 15.314 -2.657 1.00 98.31 109 LEU A C 1
ATOM 778 O O . LEU A 1 109 ? 14.644 15.433 -2.688 1.00 98.31 109 LEU A O 1
ATOM 782 N N . ALA A 1 110 ? 12.770 14.497 -3.488 1.00 98.19 110 ALA A N 1
ATOM 783 C CA . ALA A 1 110 ? 13.444 13.614 -4.434 1.00 98.19 110 ALA A CA 1
ATOM 784 C C . ALA A 1 110 ? 14.311 14.372 -5.456 1.00 98.19 110 ALA A C 1
ATOM 786 O O . ALA A 1 110 ? 15.350 13.853 -5.861 1.00 98.19 110 ALA A O 1
ATOM 787 N N . SER A 1 111 ? 13.943 15.602 -5.840 1.00 98.12 111 SER A N 1
ATOM 788 C CA . SER A 1 111 ? 14.730 16.426 -6.773 1.00 98.12 111 SER A CA 1
ATOM 789 C C . SER A 1 111 ? 16.081 16.891 -6.224 1.00 98.12 111 SER A C 1
ATOM 791 O O . SER A 1 111 ? 16.904 17.388 -6.987 1.00 98.12 111 SER A O 1
ATOM 793 N N . GLN A 1 112 ? 16.323 16.747 -4.920 1.00 98.44 112 GLN A N 1
ATOM 794 C CA . GLN A 1 112 ? 17.623 17.052 -4.313 1.00 98.44 112 GLN A CA 1
ATOM 795 C C . GLN A 1 112 ? 18.640 15.920 -4.533 1.00 98.44 112 GLN A C 1
ATOM 797 O O . GLN A 1 112 ? 19.844 16.134 -4.386 1.00 98.44 112 GLN A O 1
ATOM 802 N N . ASN A 1 113 ? 18.179 14.723 -4.916 1.00 98.44 113 ASN A N 1
ATOM 803 C CA . ASN A 1 113 ? 19.054 13.599 -5.226 1.00 98.44 113 ASN A CA 1
ATOM 804 C C . ASN A 1 113 ? 19.792 13.831 -6.548 1.00 98.44 113 ASN A C 1
ATOM 806 O O . ASN A 1 113 ? 19.207 14.244 -7.548 1.00 98.44 113 ASN A O 1
ATOM 810 N N . GLN A 1 114 ? 21.077 13.481 -6.580 1.00 98.06 114 GLN A N 1
ATOM 811 C CA . GLN A 1 114 ? 21.872 13.510 -7.804 1.00 98.06 114 GLN A CA 1
ATOM 812 C C . GLN A 1 114 ? 21.963 12.104 -8.399 1.00 98.06 114 GLN A C 1
ATOM 814 O O . GLN A 1 114 ? 22.482 11.183 -7.767 1.00 98.06 114 GLN A O 1
ATOM 819 N N . VAL A 1 115 ? 21.480 11.933 -9.629 1.00 96.81 115 VAL A N 1
ATOM 820 C CA . VAL A 1 115 ? 21.527 10.648 -10.338 1.00 96.81 115 VAL A CA 1
ATOM 821 C C . VAL A 1 115 ? 22.796 10.587 -11.187 1.00 96.81 115 VAL A C 1
ATOM 823 O O . VAL A 1 115 ? 22.863 11.159 -12.274 1.00 96.81 115 VAL A O 1
ATOM 826 N N . TRP A 1 116 ? 23.819 9.899 -10.678 1.00 97.75 116 TRP A N 1
ATOM 827 C CA . TRP A 1 116 ? 25.104 9.709 -11.357 1.00 97.75 116 TRP A CA 1
ATOM 828 C C . TRP A 1 116 ? 25.157 8.376 -12.109 1.00 97.75 116 TRP A C 1
ATOM 830 O O . TRP A 1 116 ? 24.440 7.424 -11.803 1.00 97.75 116 TRP A O 1
ATOM 840 N N . ARG A 1 117 ? 26.080 8.277 -13.070 1.00 97.56 117 ARG A N 1
ATOM 841 C CA . ARG A 1 117 ? 26.499 6.982 -13.622 1.00 97.56 117 ARG A CA 1
ATOM 842 C C . ARG A 1 117 ? 27.470 6.327 -12.644 1.00 97.56 117 ARG A C 1
ATOM 844 O O . ARG A 1 117 ? 28.664 6.616 -12.667 1.00 97.56 117 ARG A O 1
ATOM 851 N N . SER A 1 118 ? 26.937 5.484 -11.771 1.00 96.81 118 SER A N 1
ATOM 852 C CA . SER A 1 118 ? 27.707 4.813 -10.724 1.00 96.81 118 SER A CA 1
ATOM 853 C C . SER A 1 118 ? 28.317 3.504 -11.229 1.00 96.81 118 SER A C 1
ATOM 855 O O . SER A 1 118 ? 27.595 2.601 -11.643 1.00 96.81 118 SER A O 1
ATOM 857 N N . TYR A 1 119 ? 29.644 3.382 -11.134 1.00 97.06 119 TYR A N 1
ATOM 858 C CA . TYR A 1 119 ? 30.407 2.166 -11.466 1.00 97.06 119 TYR A CA 1
ATOM 859 C C . TYR A 1 119 ? 31.168 1.607 -10.256 1.00 97.06 119 TYR A C 1
ATOM 861 O O . TYR A 1 119 ? 32.231 1.014 -10.398 1.00 97.06 119 TYR A O 1
ATOM 869 N N . LEU A 1 120 ? 30.642 1.828 -9.049 1.00 96.94 120 LEU A N 1
ATOM 870 C CA . LEU A 1 120 ? 31.294 1.417 -7.802 1.00 96.94 120 LEU A CA 1
ATOM 871 C C . LEU A 1 120 ? 31.411 -0.112 -7.671 1.00 96.94 120 LEU A C 1
ATOM 873 O O . LEU A 1 120 ? 32.302 -0.596 -6.979 1.00 96.94 120 LEU A O 1
ATOM 877 N N . GLY A 1 121 ? 30.538 -0.878 -8.334 1.00 87.50 121 GLY A N 1
ATOM 878 C CA . GLY A 1 121 ? 30.455 -2.323 -8.136 1.00 87.50 121 GLY A CA 1
ATOM 879 C C . GLY A 1 121 ? 29.880 -2.630 -6.753 1.00 87.50 121 GLY A C 1
ATOM 880 O O . GLY A 1 121 ? 28.897 -2.022 -6.352 1.00 87.50 121 GLY A O 1
ATOM 881 N N . LEU A 1 122 ? 30.473 -3.549 -5.994 1.00 96.31 122 LEU A N 1
ATOM 882 C CA . LEU A 1 122 ? 30.034 -3.889 -4.625 1.00 96.31 122 LEU A CA 1
ATOM 883 C C . LEU A 1 122 ? 28.617 -4.495 -4.522 1.00 96.31 122 LEU A C 1
ATOM 885 O O . LEU A 1 122 ? 27.911 -4.285 -3.540 1.00 96.31 122 LEU A O 1
ATOM 889 N N . GLY A 1 123 ? 28.200 -5.272 -5.524 1.00 96.75 123 GLY A N 1
ATOM 890 C CA . GLY A 1 123 ? 26.937 -6.025 -5.490 1.00 96.75 123 GLY A CA 1
ATOM 891 C C . GLY A 1 123 ? 25.723 -5.291 -6.063 1.00 96.75 123 GLY A C 1
ATOM 892 O O . GLY A 1 123 ? 24.669 -5.905 -6.199 1.00 96.75 123 GLY A O 1
ATOM 893 N N . TYR A 1 124 ? 25.875 -4.030 -6.479 1.00 97.50 124 TYR A N 1
ATOM 894 C CA . TYR A 1 124 ? 24.850 -3.291 -7.216 1.00 97.50 124 TYR A CA 1
ATOM 895 C C . TYR A 1 124 ? 25.399 -2.833 -8.566 1.00 97.50 124 TYR A C 1
ATOM 897 O O . TYR A 1 124 ? 26.447 -2.192 -8.649 1.00 97.50 124 TYR A O 1
ATOM 905 N N . ALA A 1 125 ? 24.670 -3.150 -9.631 1.00 97.56 125 ALA A N 1
ATOM 906 C CA . ALA A 1 125 ? 24.961 -2.697 -10.982 1.00 97.56 125 ALA A CA 1
ATOM 907 C C . ALA A 1 125 ? 23.687 -2.118 -11.595 1.00 97.56 125 ALA A C 1
ATOM 909 O O . ALA A 1 125 ? 22.595 -2.650 -11.393 1.00 97.56 125 ALA A O 1
ATOM 910 N N . ASN A 1 126 ? 23.826 -1.018 -12.334 1.00 97.06 126 ASN A N 1
ATOM 911 C CA . ASN A 1 126 ? 22.688 -0.433 -13.029 1.00 97.06 126 ASN A CA 1
ATOM 912 C C . ASN A 1 126 ? 22.167 -1.396 -14.109 1.00 97.06 126 ASN A C 1
ATOM 914 O O . ASN A 1 126 ? 22.950 -2.106 -14.742 1.00 97.06 126 ASN A O 1
ATOM 918 N N . THR A 1 127 ? 20.858 -1.389 -14.345 1.00 97.69 127 THR A N 1
ATOM 919 C CA . THR A 1 127 ? 20.206 -2.228 -15.354 1.00 97.69 127 THR A CA 1
ATOM 920 C C . THR A 1 127 ? 19.069 -1.473 -16.031 1.00 97.69 127 THR A C 1
ATOM 922 O O . THR A 1 127 ? 18.519 -0.520 -15.480 1.00 97.69 127 THR A O 1
ATOM 925 N N . ILE A 1 128 ? 18.718 -1.899 -17.241 1.00 97.94 128 ILE A N 1
ATOM 926 C CA . ILE A 1 128 ? 17.527 -1.413 -17.932 1.00 97.94 128 ILE A CA 1
ATOM 927 C C . ILE A 1 128 ? 16.376 -2.328 -17.529 1.00 97.94 128 ILE A C 1
ATOM 929 O O . ILE A 1 128 ? 16.276 -3.447 -18.028 1.00 97.94 128 ILE A O 1
ATOM 933 N N . THR A 1 129 ? 15.492 -1.855 -16.650 1.00 98.06 129 THR A N 1
ATOM 934 C CA . THR A 1 129 ? 14.231 -2.550 -16.369 1.00 98.06 129 THR A CA 1
ATOM 935 C C . THR A 1 129 ? 13.340 -2.467 -17.610 1.00 98.06 129 THR A C 1
ATOM 937 O O . THR A 1 129 ? 12.975 -1.357 -18.006 1.00 98.06 129 THR A O 1
ATOM 940 N N . PRO A 1 130 ? 12.970 -3.593 -18.252 1.00 98.50 130 PRO A N 1
ATOM 941 C CA . PRO A 1 130 ? 12.115 -3.553 -19.430 1.00 98.50 130 PRO A CA 1
ATOM 942 C C . PRO A 1 130 ? 10.787 -2.842 -19.116 1.00 98.50 130 PRO A C 1
ATOM 944 O O . PRO A 1 130 ? 10.110 -3.240 -18.161 1.00 98.50 130 PRO A O 1
ATOM 947 N N . PRO A 1 131 ? 10.359 -1.838 -19.911 1.00 98.38 131 PRO A N 1
ATOM 948 C CA . PRO A 1 131 ? 9.156 -1.055 -19.606 1.00 98.38 131 PRO A CA 1
ATOM 949 C C . PRO A 1 131 ? 7.886 -1.900 -19.453 1.00 98.38 131 PRO A C 1
ATOM 951 O O . PRO A 1 131 ? 7.009 -1.580 -18.654 1.00 98.38 131 PRO A O 1
ATOM 954 N N . VAL A 1 132 ? 7.805 -3.021 -20.178 1.00 98.06 132 VAL A N 1
ATOM 955 C CA . VAL A 1 132 ? 6.691 -3.971 -20.073 1.00 98.06 132 VAL A CA 1
ATOM 956 C C . VAL A 1 132 ? 6.611 -4.632 -18.692 1.00 98.06 132 VAL A C 1
ATOM 958 O O . VAL A 1 132 ? 5.508 -4.840 -18.196 1.00 98.06 132 VAL A O 1
ATOM 961 N N . ILE A 1 133 ? 7.748 -4.909 -18.045 1.00 98.00 133 ILE A N 1
ATOM 962 C CA . ILE A 1 133 ? 7.795 -5.488 -16.694 1.00 98.00 133 ILE A CA 1
ATOM 963 C C . ILE A 1 133 ? 7.462 -4.411 -15.662 1.00 98.00 133 ILE A C 1
ATOM 965 O O . ILE A 1 133 ? 6.630 -4.639 -14.785 1.00 98.00 133 ILE A O 1
ATOM 969 N N . GLN A 1 134 ? 8.048 -3.218 -15.797 1.00 98.25 134 GLN A N 1
ATOM 970 C CA . GLN A 1 134 ? 7.756 -2.101 -14.897 1.00 98.25 134 GLN A CA 1
ATOM 971 C C . GLN A 1 134 ? 6.249 -1.800 -14.855 1.00 98.25 134 GLN A C 1
ATOM 973 O O . GLN A 1 134 ? 5.647 -1.799 -13.783 1.00 98.25 134 GLN A O 1
ATOM 978 N N . ARG A 1 135 ? 5.624 -1.612 -16.023 1.00 98.19 135 ARG A N 1
ATOM 979 C CA . ARG A 1 135 ? 4.215 -1.212 -16.127 1.00 98.19 135 ARG A CA 1
ATOM 980 C C . ARG A 1 135 ? 3.242 -2.307 -15.682 1.00 98.19 135 ARG A C 1
ATOM 982 O O . ARG A 1 135 ? 2.252 -2.004 -15.025 1.00 98.19 135 ARG A O 1
ATOM 989 N N . ASN A 1 136 ? 3.483 -3.560 -16.082 1.00 98.00 136 ASN A N 1
ATOM 990 C CA . ASN A 1 136 ? 2.488 -4.633 -15.934 1.00 98.00 136 ASN A CA 1
ATOM 991 C C . ASN A 1 136 ? 2.692 -5.515 -14.698 1.00 98.00 136 ASN A C 1
ATOM 993 O O . ASN A 1 136 ? 1.762 -6.238 -14.333 1.00 98.00 136 ASN A O 1
ATOM 997 N N . VAL A 1 137 ? 3.868 -5.451 -14.065 1.00 97.38 137 VAL A N 1
ATOM 998 C CA . VAL A 1 137 ? 4.192 -6.215 -12.853 1.00 97.38 137 VAL A CA 1
ATOM 999 C C . VAL A 1 137 ? 4.433 -5.268 -11.680 1.00 97.38 137 VAL A C 1
ATOM 1001 O O . VAL A 1 137 ? 3.658 -5.277 -10.731 1.00 97.38 137 VAL A O 1
ATOM 1004 N N . LEU A 1 138 ? 5.456 -4.407 -11.749 1.00 98.12 138 LEU A N 1
ATOM 1005 C CA . LEU A 1 138 ? 5.859 -3.576 -10.604 1.00 98.12 138 LEU A CA 1
ATOM 1006 C C . LEU A 1 138 ? 4.805 -2.520 -10.227 1.00 98.12 138 LEU A C 1
ATOM 1008 O O . LEU A 1 138 ? 4.538 -2.309 -9.050 1.00 98.12 138 LEU A O 1
ATOM 1012 N N . GLU A 1 139 ? 4.196 -1.870 -11.217 1.00 98.25 139 GLU A N 1
ATOM 1013 C CA . GLU A 1 139 ? 3.176 -0.828 -11.018 1.00 98.25 139 GLU A CA 1
ATOM 1014 C C . GLU A 1 139 ? 1.738 -1.381 -10.992 1.00 98.25 139 GLU A C 1
ATOM 1016 O O . GLU A 1 139 ? 0.775 -0.612 -10.952 1.00 98.25 139 GLU A O 1
ATOM 1021 N N . ASN A 1 140 ? 1.567 -2.706 -11.024 1.00 98.00 140 ASN A N 1
ATOM 1022 C CA . ASN A 1 140 ? 0.258 -3.347 -11.080 1.00 98.00 140 ASN A CA 1
ATOM 1023 C C . ASN A 1 140 ? -0.148 -3.907 -9.703 1.00 98.00 140 ASN A C 1
ATOM 1025 O O . ASN A 1 140 ? 0.464 -4.875 -9.242 1.00 98.00 140 ASN A O 1
ATOM 1029 N N . PRO A 1 141 ? -1.213 -3.387 -9.058 1.00 97.50 141 PRO A N 1
ATOM 1030 C CA . PRO A 1 141 ? -1.653 -3.882 -7.752 1.00 97.50 141 PRO A CA 1
ATOM 1031 C C . PRO A 1 141 ? -2.033 -5.362 -7.769 1.00 97.50 141 PRO A C 1
ATOM 1033 O O . PRO A 1 141 ? -1.900 -6.030 -6.748 1.00 97.50 141 PRO A O 1
ATOM 1036 N N . GLY A 1 142 ? -2.428 -5.904 -8.923 1.00 96.88 142 GLY A N 1
ATOM 1037 C CA . GLY A 1 142 ? -2.686 -7.330 -9.095 1.00 96.88 142 GLY A CA 1
ATOM 1038 C C . GLY A 1 142 ? -1.442 -8.219 -9.034 1.00 96.88 142 GLY A C 1
ATOM 1039 O O . GLY A 1 142 ? -1.59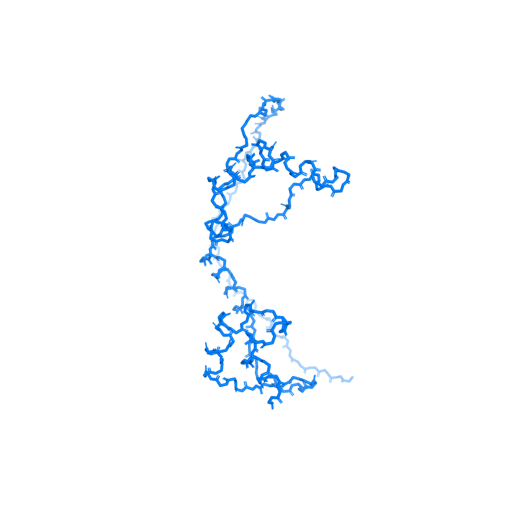8 -9.420 -9.212 1.00 96.88 142 GLY A O 1
ATOM 1040 N N . TRP A 1 143 ? -0.241 -7.671 -8.817 1.00 96.94 143 TRP A N 1
ATOM 1041 C CA . TRP A 1 143 ? 0.999 -8.422 -8.581 1.00 96.94 143 TRP A CA 1
ATOM 1042 C C . TRP A 1 143 ? 1.622 -8.169 -7.202 1.00 96.94 143 TRP A C 1
ATOM 1044 O O . TRP A 1 143 ? 2.229 -9.088 -6.653 1.00 96.94 143 TRP A O 1
ATOM 1054 N N . TYR A 1 144 ? 1.473 -6.966 -6.632 1.00 97.06 144 TYR A N 1
ATOM 1055 C CA . TYR A 1 144 ? 2.152 -6.584 -5.383 1.00 97.06 144 TYR A CA 1
ATOM 1056 C C . TYR A 1 144 ? 1.253 -6.513 -4.137 1.00 97.06 144 TYR A C 1
ATOM 1058 O O . TYR A 1 144 ? 1.771 -6.301 -3.042 1.00 97.06 144 TYR A O 1
ATOM 1066 N N . THR A 1 145 ? -0.073 -6.641 -4.261 1.00 97.38 145 THR A N 1
ATOM 1067 C CA . THR A 1 145 ? -0.980 -6.555 -3.091 1.00 97.38 145 THR A CA 1
ATOM 1068 C C . THR A 1 145 ? -1.196 -7.898 -2.397 1.00 97.38 145 THR A C 1
ATOM 1070 O O . THR A 1 145 ? -1.484 -7.955 -1.203 1.00 97.38 145 THR A O 1
ATOM 1073 N N . GLN A 1 146 ? -1.042 -8.991 -3.136 1.00 95.88 146 GLN A N 1
ATOM 1074 C CA . GLN A 1 146 ? -1.102 -10.356 -2.628 1.00 95.88 146 GLN A CA 1
ATOM 1075 C C . GLN A 1 146 ? 0.097 -10.699 -1.741 1.00 95.88 146 GLN A C 1
ATOM 1077 O O . GLN A 1 146 ? 1.220 -10.252 -1.957 1.00 95.88 146 GLN A O 1
ATOM 1082 N N . TYR A 1 147 ? -0.147 -11.586 -0.779 1.00 96.31 147 TYR A N 1
ATOM 1083 C CA . TYR A 1 147 ? 0.866 -12.072 0.150 1.00 96.31 147 TYR A CA 1
ATOM 1084 C C . TYR A 1 147 ? 1.383 -13.473 -0.228 1.00 96.31 147 TYR A C 1
ATOM 1086 O O . TYR A 1 147 ? 1.109 -14.003 -1.317 1.00 96.31 147 TYR A O 1
ATOM 1094 N N . THR A 1 148 ? 2.132 -14.088 0.688 1.00 96.62 148 THR A N 1
ATOM 1095 C CA . THR A 1 148 ? 2.672 -15.447 0.575 1.00 96.62 148 THR A CA 1
ATOM 1096 C C . THR A 1 148 ? 1.620 -16.432 0.038 1.00 96.62 148 THR A C 1
ATOM 1098 O O . THR A 1 148 ? 0.474 -16.418 0.498 1.00 96.62 148 THR A O 1
ATOM 1101 N N . PRO A 1 149 ? 1.966 -17.280 -0.952 1.00 94.88 149 PRO A N 1
ATOM 1102 C CA . PRO A 1 149 ? 1.039 -18.209 -1.604 1.00 94.88 149 PRO A CA 1
ATOM 1103 C C . PRO A 1 149 ? 0.668 -19.422 -0.739 1.00 94.88 149 PRO A C 1
ATOM 1105 O O . PRO A 1 149 ? 0.914 -20.559 -1.119 1.00 94.88 149 PRO 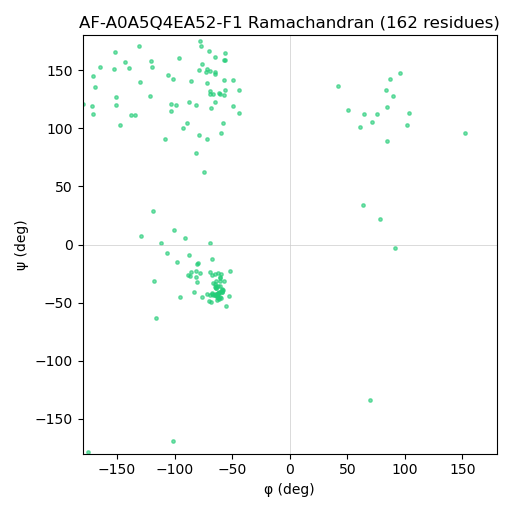A O 1
ATOM 1108 N N . TYR A 1 150 ? 0.024 -19.185 0.408 1.00 95.94 150 TYR A N 1
ATOM 1109 C CA . TYR A 1 150 ? -0.488 -20.250 1.281 1.00 95.94 150 TYR A CA 1
ATOM 1110 C C . TYR A 1 150 ? -1.644 -21.046 0.657 1.00 95.94 150 TYR A C 1
ATOM 1112 O O . TYR A 1 150 ? -1.853 -22.195 1.025 1.00 95.94 150 TYR A O 1
ATOM 1120 N N . GLN A 1 151 ? -2.400 -20.435 -0.261 1.00 97.25 151 GLN A N 1
ATOM 1121 C CA . GLN A 1 151 ? -3.504 -21.060 -0.999 1.00 97.25 151 GLN A CA 1
ATOM 1122 C C . GLN A 1 151 ? -3.066 -21.280 -2.458 1.00 97.25 151 GLN A C 1
ATOM 1124 O O . GLN A 1 151 ? -3.182 -20.347 -3.265 1.00 97.25 151 GLN A O 1
ATOM 1129 N N . PRO A 1 152 ? -2.476 -22.440 -2.802 1.00 95.00 152 PRO A N 1
ATOM 1130 C CA . PRO A 1 152 ? -1.817 -22.647 -4.089 1.00 95.00 152 PRO A CA 1
ATOM 1131 C C . PRO A 1 152 ? -2.777 -22.590 -5.284 1.00 95.00 152 PRO A C 1
ATOM 1133 O O . PRO A 1 152 ? -2.387 -22.079 -6.335 1.00 95.00 152 PRO A O 1
ATOM 1136 N N . GLU A 1 153 ? -4.025 -23.035 -5.140 1.00 97.38 153 GLU A N 1
ATOM 1137 C CA . GLU A 1 153 ? -5.027 -23.118 -6.216 1.00 97.38 153 GLU A CA 1
ATOM 1138 C C . GLU A 1 153 ? -5.341 -21.744 -6.820 1.00 97.38 153 GLU A C 1
ATOM 1140 O O . GLU A 1 153 ? -5.515 -21.610 -8.028 1.00 97.38 153 GLU A O 1
ATOM 1145 N N . ILE A 1 154 ? -5.338 -20.701 -5.989 1.00 94.75 154 ILE A N 1
ATOM 1146 C CA . ILE A 1 154 ? -5.575 -19.305 -6.394 1.00 94.75 154 ILE A CA 1
ATOM 1147 C C . ILE A 1 154 ? -4.276 -18.497 -6.519 1.00 94.75 154 ILE A C 1
ATOM 1149 O O . ILE A 1 154 ? -4.293 -17.267 -6.578 1.00 94.75 154 ILE A O 1
ATOM 1153 N N . SER A 1 155 ? -3.125 -19.174 -6.518 1.00 96.19 155 SER A N 1
ATOM 1154 C CA . SER A 1 155 ? -1.803 -18.538 -6.483 1.00 96.19 155 SER A CA 1
ATOM 1155 C C . SER A 1 155 ? -0.836 -19.035 -7.556 1.00 96.19 155 SER A C 1
ATOM 1157 O O . SER A 1 155 ? 0.325 -18.625 -7.547 1.00 96.19 155 SER A O 1
ATOM 1159 N N . GLN A 1 156 ? -1.306 -19.868 -8.490 1.00 96.69 156 GLN A N 1
ATOM 1160 C CA . GLN A 1 156 ? -0.471 -20.530 -9.498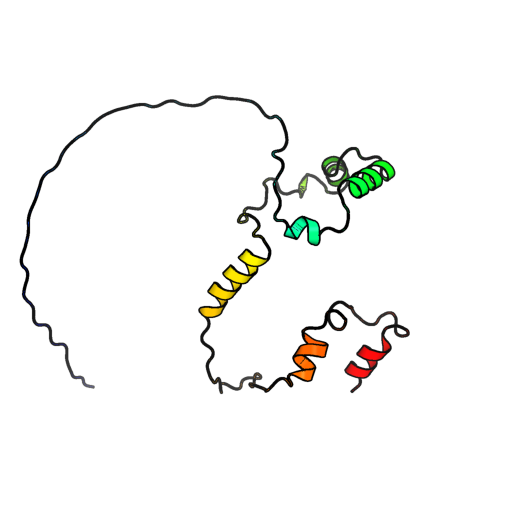 1.00 96.69 156 GLN A CA 1
ATOM 1161 C C . GLN A 1 156 ? 0.409 -19.556 -10.292 1.00 96.69 156 GLN A C 1
ATOM 1163 O O . GLN A 1 156 ? 1.603 -19.794 -10.399 1.00 96.69 156 GLN A O 1
ATOM 1168 N N . GLY A 1 157 ? -0.122 -18.412 -10.742 1.00 95.31 157 GLY A N 1
ATOM 1169 C CA . GLY A 1 157 ? 0.649 -17.476 -11.573 1.00 95.31 157 GLY A CA 1
ATOM 1170 C C . GLY A 1 157 ? 1.933 -16.947 -10.916 1.00 95.31 157 GLY A C 1
ATOM 1171 O O . GLY A 1 157 ? 2.974 -16.878 -11.562 1.00 95.31 157 GLY A O 1
ATOM 1172 N N . ARG A 1 158 ? 1.905 -16.620 -9.614 1.00 95.50 158 ARG A N 1
ATOM 1173 C CA . ARG A 1 158 ? 3.117 -16.163 -8.905 1.00 95.50 158 ARG A CA 1
ATOM 1174 C C . ARG A 1 158 ? 4.017 -17.311 -8.455 1.00 95.50 158 ARG A C 1
ATOM 1176 O O . ARG A 1 158 ? 5.218 -17.111 -8.339 1.00 95.50 158 ARG A O 1
ATOM 1183 N N . LEU A 1 159 ? 3.449 -18.490 -8.199 1.00 95.94 159 LEU A N 1
ATOM 1184 C CA . LEU A 1 159 ? 4.230 -19.695 -7.911 1.00 95.94 159 LEU A CA 1
ATOM 1185 C C . LEU A 1 159 ? 5.048 -20.115 -9.135 1.00 95.94 159 LEU A C 1
ATOM 1187 O O . LEU A 1 159 ? 6.232 -20.395 -9.002 1.00 95.94 159 LEU A O 1
ATOM 1191 N N . GLU A 1 160 ? 4.439 -20.080 -10.318 1.00 96.94 160 GLU A N 1
ATOM 1192 C CA . GLU A 1 160 ? 5.122 -20.310 -11.590 1.00 96.94 160 GLU A CA 1
ATOM 1193 C C . GLU A 1 160 ? 6.220 -19.265 -11.822 1.00 96.94 160 GLU A C 1
ATOM 1195 O O . GLU A 1 160 ? 7.359 -19.624 -12.101 1.00 96.94 160 GLU A O 1
ATOM 1200 N N . ALA A 1 161 ? 5.927 -17.977 -11.606 1.00 95.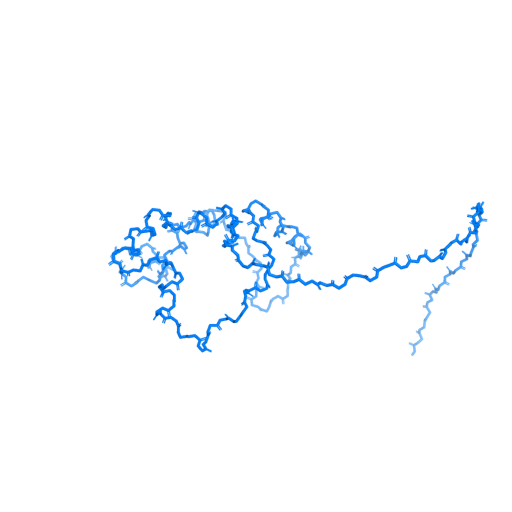88 161 ALA A N 1
ATOM 1201 C CA . ALA A 1 161 ? 6.924 -16.912 -11.738 1.00 95.88 161 ALA A CA 1
ATOM 1202 C C . ALA A 1 161 ? 8.124 -17.049 -10.778 1.00 95.88 161 ALA A C 1
ATOM 1204 O O . ALA A 1 161 ? 9.204 -16.580 -11.117 1.00 95.88 161 ALA A O 1
ATOM 1205 N N . LEU A 1 162 ? 7.946 -17.659 -9.599 1.00 96.12 162 LEU A N 1
ATOM 1206 C CA . LEU A 1 162 ? 9.030 -17.940 -8.646 1.00 96.12 162 LEU A CA 1
ATOM 1207 C C . LEU A 1 162 ? 9.835 -19.199 -8.991 1.00 96.12 162 LEU A C 1
ATOM 1209 O O . LEU A 1 162 ? 10.951 -19.353 -8.501 1.00 96.12 162 LEU A O 1
ATOM 1213 N N . LEU A 1 163 ? 9.248 -20.120 -9.756 1.00 97.12 163 LEU A N 1
ATOM 1214 C CA . LEU A 1 163 ? 9.908 -21.346 -10.197 1.00 97.12 163 LEU A CA 1
ATOM 1215 C C . LEU A 1 163 ? 10.818 -21.109 -11.413 1.00 97.12 163 LEU A C 1
ATOM 1217 O O . LEU A 1 163 ? 11.818 -21.811 -11.555 1.00 97.12 163 LEU A O 1
ATOM 1221 N N . ASN A 1 164 ? 10.436 -20.167 -12.277 1.00 91.69 164 ASN A N 1
ATOM 1222 C CA . ASN A 1 164 ? 11.168 -19.770 -13.485 1.00 91.69 164 ASN A CA 1
ATOM 1223 C C . ASN A 1 164 ? 12.505 -19.085 -13.175 1.00 91.69 164 ASN A C 1
ATOM 1225 O O . ASN A 1 164 ? 13.467 -19.343 -13.935 1.00 91.69 164 ASN A O 1
#

pLDDT: mean 78.11, std 28.96, range [23.55, 98.5]

Sequence (164 aa):
MTQLFPETSTETSQRASTVDSSTDKSTDKSISAPGAKGTAAEAQSFSPFVARHLGPAAADTAAMLAALGYASLDDLISATVPTSIRLKQPLNLPEGLDEAAAIAQLKALASQNQVWRSYLGLGYANTITPPVIQRNVLENPGWYTQYTPYQPEISQGRLEALLN